Protein AF-A0A7S4JI60-F1 (afdb_monomer)

Solvent-accessible surface area (backbone atoms only — not comparable to full-atom values): 7994 Å² total; per-residue (Å²): 128,68,64,74,68,57,55,51,56,44,50,56,50,31,68,74,63,34,48,71,54,25,30,50,52,13,52,51,49,26,50,51,27,51,49,49,51,51,38,50,74,70,52,77,53,88,64,58,80,87,48,46,63,59,52,54,50,52,38,49,50,46,32,50,50,17,51,50,23,32,51,53,22,51,50,51,49,49,62,74,73,42,60,94,88,47,54,66,61,53,52,48,51,54,53,50,52,55,50,51,49,54,51,53,51,49,55,50,51,50,51,65,67,51,73,79,56,82,73,77,90,76,74,90,77,77,92,78,91,78,87,77,87,77,90,78,135

Sequence (137 aa):
FCSGLVSWAPCMAADKFGPRRSLAAGGITGAIALLGFWAVARQYIPVSRGLVVPVLSMLGVGSFMSSALVTGSVFKLIVASTGPGTKGSAVGAAKGYVGLGAGAYACLFEALRGGGVPPPSGGEGGGGSGSNGGDVS

Organism: NCBI:txid265563

Nearest PDB structures (foldseek):
  6ye4-assembly1_C  TM=4.032E-01  e=2.281E+00  Serratia marcescens
  8odt-assembly1_E  TM=5.857E-01  e=5.991E+00  Escherichia coli K-12
  5zfv-assembly1_E  TM=3.726E-01  e=3.207E+00  Escherichia coli K-12

pLDDT: mean 78.56, std 15.53, range [40.25, 93.31]

Radius of gyration: 22.45 Å; Cα contacts (8 Å, |Δi|>4): 67; chains: 1; bounding box: 69×51×46 Å

Foldseek 3Di:
DCLVVVLVVLLVVCVVVDLVVLLVVLVVQLVVLVVQVVCVVVCVDPDDPVCSVVSNVVSVSSNVSSVSSNVSSLLVVLVVVDDPPCSVVSVVVVVVVVVVVVVVVVVVVVCVVVVPDDPPPDDDDDDDPDDDDDDDD

Mean predicted aligned error: 11.67 Å

Structure (mmCIF, N/CA/C/O backbone):
data_AF-A0A7S4JI60-F1
#
_entry.id   AF-A0A7S4JI60-F1
#
loop_
_atom_site.group_PDB
_atom_site.id
_atom_site.type_symbol
_atom_site.label_atom_id
_atom_site.label_alt_id
_atom_site.label_comp_id
_atom_site.label_asym_id
_atom_site.label_entity_id
_atom_site.label_seq_id
_atom_site.pdbx_PDB_ins_code
_atom_site.Cartn_x
_atom_site.Cartn_y
_atom_site.Cartn_z
_atom_site.occupancy
_atom_site.B_iso_or_equiv
_atom_site.auth_seq_id
_atom_site.auth_comp_id
_atom_site.auth_asym_id
_atom_site.auth_atom_id
_atom_site.pdbx_PDB_model_num
ATOM 1 N N . PHE A 1 1 ? 2.577 -13.626 10.985 1.00 48.53 1 PHE A N 1
ATOM 2 C CA . PHE A 1 1 ? 3.480 -14.572 10.296 1.00 48.53 1 PHE A CA 1
ATOM 3 C C . PHE A 1 1 ? 2.923 -15.117 8.975 1.00 48.53 1 PHE A C 1
ATOM 5 O O . PHE A 1 1 ? 3.687 -15.192 8.027 1.00 48.53 1 PHE A O 1
ATOM 12 N N . CYS A 1 2 ? 1.618 -15.390 8.824 1.00 51.66 2 CYS A N 1
ATOM 13 C CA . CYS A 1 2 ? 1.055 -15.826 7.526 1.00 51.66 2 CYS A CA 1
ATOM 14 C C . CYS A 1 2 ? 0.932 -14.728 6.443 1.00 51.66 2 CYS A C 1
ATOM 16 O O . CYS A 1 2 ? 0.583 -15.024 5.304 1.00 51.66 2 CYS A O 1
ATOM 18 N N . SER A 1 3 ? 1.236 -13.463 6.752 1.00 54.88 3 SER A N 1
ATOM 19 C CA . SER A 1 3 ? 1.113 -12.341 5.806 1.00 54.88 3 SER A CA 1
ATOM 20 C C . SER A 1 3 ? 2.031 -12.459 4.582 1.00 54.88 3 SER A C 1
ATOM 22 O O . SER A 1 3 ? 1.696 -11.929 3.526 1.00 54.88 3 SER A O 1
ATOM 24 N N . GLY A 1 4 ? 3.150 -13.185 4.695 1.00 56.50 4 GLY A N 1
ATOM 25 C CA . GLY A 1 4 ? 4.065 -13.446 3.579 1.00 56.50 4 GLY A CA 1
ATOM 26 C C . GLY A 1 4 ? 3.531 -14.439 2.539 1.00 56.50 4 GLY A C 1
ATOM 27 O O . GLY A 1 4 ? 3.932 -14.365 1.387 1.00 56.50 4 GLY A O 1
ATOM 28 N N . LEU A 1 5 ? 2.602 -15.330 2.909 1.00 60.12 5 LEU A N 1
ATOM 29 C CA . LEU A 1 5 ? 1.947 -16.240 1.956 1.00 60.12 5 LEU A CA 1
ATOM 30 C C . LEU A 1 5 ? 0.784 -15.547 1.237 1.00 60.12 5 LEU A C 1
ATOM 32 O O . LEU A 1 5 ? 0.543 -15.775 0.054 1.00 60.12 5 LEU A O 1
ATOM 36 N N . VAL A 1 6 ? 0.092 -14.644 1.938 1.00 61.69 6 VAL A N 1
ATOM 37 C CA . VAL A 1 6 ? -1.040 -13.885 1.383 1.00 61.69 6 VAL A CA 1
ATOM 38 C C . VAL A 1 6 ? -0.576 -12.779 0.432 1.00 61.69 6 VAL A C 1
ATOM 40 O O . VAL A 1 6 ? -1.349 -12.358 -0.421 1.00 61.69 6 VAL A O 1
ATOM 43 N N . SER A 1 7 ? 0.680 -12.329 0.510 1.00 66.25 7 SER A N 1
ATOM 44 C CA . SER A 1 7 ? 1.216 -11.284 -0.375 1.00 66.25 7 SER A CA 1
ATOM 45 C C . SER A 1 7 ? 1.363 -11.723 -1.838 1.00 66.25 7 SER A C 1
ATOM 47 O O . SER A 1 7 ? 1.436 -10.868 -2.721 1.00 66.25 7 SER A O 1
ATOM 49 N N . TRP A 1 8 ? 1.336 -13.029 -2.132 1.00 71.50 8 TRP A N 1
ATOM 50 C CA . TRP A 1 8 ? 1.377 -13.518 -3.513 1.00 71.50 8 TRP A CA 1
ATOM 51 C C . TRP A 1 8 ? 0.060 -13.284 -4.265 1.00 71.50 8 TRP A C 1
ATOM 53 O O . TRP A 1 8 ? 0.078 -12.950 -5.449 1.00 71.50 8 TRP A O 1
ATOM 63 N N . ALA A 1 9 ? -1.081 -13.372 -3.575 1.00 76.44 9 ALA A N 1
ATOM 64 C CA . ALA A 1 9 ? -2.403 -13.153 -4.163 1.00 76.44 9 ALA A CA 1
ATOM 65 C C . ALA A 1 9 ? -2.573 -11.759 -4.813 1.00 76.44 9 ALA A C 1
ATOM 67 O O . ALA A 1 9 ? -2.997 -11.693 -5.970 1.00 76.44 9 ALA A O 1
ATOM 68 N N . PRO A 1 10 ? -2.210 -10.640 -4.153 1.00 70.56 10 PRO A N 1
ATOM 69 C CA . PRO A 1 10 ? -2.254 -9.333 -4.789 1.00 70.56 10 PRO A CA 1
ATOM 70 C C . PRO A 1 10 ? -1.279 -9.218 -5.968 1.00 70.56 10 PRO A C 1
ATOM 72 O O . PRO A 1 10 ? -1.637 -8.644 -6.995 1.00 70.56 10 PRO A O 1
ATOM 75 N N . CYS A 1 11 ? -0.090 -9.818 -5.884 1.00 70.38 11 CYS A N 1
ATOM 76 C CA . CYS A 1 11 ? 0.840 -9.850 -7.015 1.00 70.38 11 CYS A CA 1
ATOM 77 C C . CYS A 1 11 ? 0.237 -10.582 -8.227 1.00 70.38 11 CYS A C 1
ATOM 79 O O . CYS A 1 11 ? 0.255 -10.047 -9.330 1.00 70.38 11 CYS A O 1
ATOM 81 N N . MET A 1 12 ? -0.395 -11.743 -8.030 1.00 76.56 12 MET A N 1
ATOM 82 C CA . MET A 1 12 ? -1.094 -12.449 -9.113 1.00 76.56 12 MET A CA 1
ATOM 83 C C . MET A 1 12 ? -2.262 -11.643 -9.698 1.00 76.56 12 MET A C 1
ATOM 85 O O . MET A 1 12 ? -2.513 -11.697 -10.903 1.00 76.56 12 MET A O 1
ATOM 89 N N . ALA A 1 13 ? -2.985 -10.889 -8.866 1.00 74.25 13 ALA A N 1
ATOM 90 C CA . ALA A 1 13 ? -4.046 -10.008 -9.342 1.00 74.25 13 ALA A CA 1
ATOM 91 C C . ALA A 1 13 ? -3.480 -8.875 -10.217 1.00 74.25 13 ALA A C 1
ATOM 93 O O . ALA A 1 13 ? -4.010 -8.604 -11.297 1.00 74.25 13 ALA A O 1
ATOM 94 N N . ALA A 1 14 ? -2.370 -8.254 -9.807 1.00 75.62 14 ALA A N 1
ATOM 95 C CA . ALA A 1 14 ? -1.713 -7.206 -10.587 1.00 75.62 14 ALA A CA 1
ATOM 96 C C . ALA A 1 14 ? -1.246 -7.702 -11.967 1.00 75.62 14 ALA A C 1
ATOM 98 O O . ALA A 1 14 ? -1.323 -6.968 -12.955 1.00 75.62 14 ALA A O 1
ATOM 99 N N . ASP A 1 15 ? -0.841 -8.968 -12.051 1.00 78.62 15 ASP A N 1
ATOM 100 C CA . ASP A 1 15 ? -0.394 -9.603 -13.289 1.00 78.62 15 ASP A CA 1
ATOM 101 C C . ASP A 1 15 ? -1.518 -9.761 -14.315 1.00 78.62 15 ASP A C 1
ATOM 103 O O . ASP A 1 15 ? -1.280 -9.571 -15.507 1.00 78.62 15 ASP A O 1
ATOM 107 N N . LYS A 1 16 ? -2.749 -10.037 -13.868 1.00 84.62 16 LYS A N 1
ATOM 108 C CA . LYS A 1 16 ? -3.910 -10.188 -14.760 1.00 84.62 16 LYS A CA 1
ATOM 109 C C . LYS A 1 16 ? -4.531 -8.862 -15.192 1.00 84.62 16 LYS A C 1
ATOM 111 O O . LYS A 1 16 ? -4.951 -8.733 -16.337 1.00 84.62 16 LYS A O 1
ATOM 116 N N . PHE A 1 17 ? -4.628 -7.882 -14.292 1.00 84.06 17 PHE A N 1
ATOM 117 C CA . PHE A 1 17 ? -5.341 -6.624 -14.571 1.00 84.06 17 PHE A CA 1
ATOM 118 C C . PHE A 1 17 ? -4.460 -5.532 -15.186 1.00 84.06 17 PHE A C 1
ATOM 120 O O . PHE A 1 17 ? -4.974 -4.518 -15.667 1.00 84.06 17 PHE A O 1
ATOM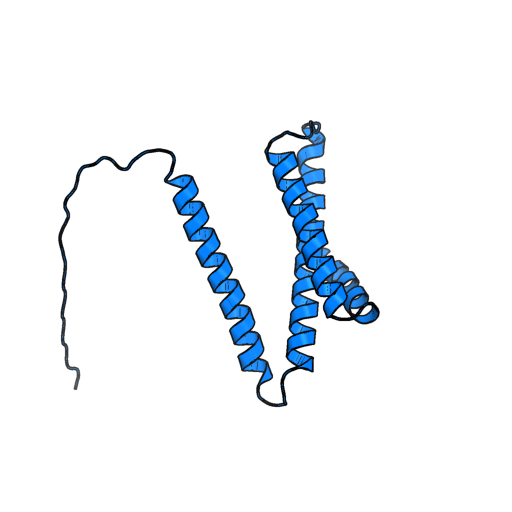 127 N N . GLY A 1 18 ? -3.147 -5.753 -15.202 1.00 85.38 18 GLY A N 1
ATOM 128 C CA . GLY A 1 18 ? -2.164 -4.819 -15.719 1.00 85.38 18 GLY A CA 1
ATOM 129 C C . GLY A 1 18 ? -1.777 -3.740 -14.697 1.00 85.38 18 GLY A C 1
ATOM 130 O O . GLY A 1 18 ? -2.586 -3.337 -13.855 1.00 85.38 18 GLY A O 1
ATOM 131 N N . PRO A 1 19 ? -0.547 -3.204 -14.804 1.00 85.44 19 PRO A N 1
ATOM 132 C CA . PRO A 1 19 ? 0.080 -2.401 -13.753 1.00 85.44 19 PRO A CA 1
ATOM 133 C C . PRO A 1 19 ? -0.636 -1.078 -13.451 1.00 85.44 19 PRO A C 1
ATOM 135 O O . PRO A 1 19 ? -0.595 -0.595 -12.324 1.00 85.44 19 PRO A O 1
ATOM 138 N N . ARG A 1 20 ? -1.313 -0.470 -14.436 1.00 86.69 20 ARG A N 1
ATOM 139 C CA . ARG A 1 20 ? -2.038 0.799 -14.235 1.00 86.69 20 ARG A CA 1
ATOM 140 C C . ARG A 1 20 ? -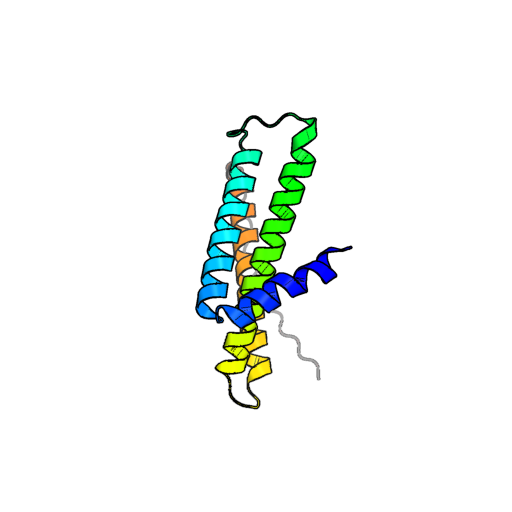3.323 0.611 -13.426 1.00 86.69 20 ARG A C 1
ATOM 142 O O . ARG A 1 20 ? -3.617 1.413 -12.545 1.00 86.69 20 ARG A O 1
ATOM 149 N N . ARG A 1 21 ? -4.085 -0.450 -13.717 1.00 88.19 21 ARG A N 1
ATOM 150 C CA . ARG A 1 21 ? -5.347 -0.740 -13.020 1.00 88.19 21 ARG A CA 1
ATOM 151 C C . ARG A 1 21 ? -5.086 -1.242 -11.607 1.00 88.19 21 ARG A C 1
ATOM 153 O O . ARG A 1 21 ? -5.788 -0.831 -10.692 1.00 88.19 21 ARG A O 1
ATOM 160 N N . SER A 1 22 ? -4.057 -2.067 -11.418 1.00 88.19 22 SER A N 1
ATOM 161 C CA . SER A 1 22 ? -3.657 -2.542 -10.092 1.00 88.19 22 SER A CA 1
ATOM 162 C C . SER A 1 22 ? -3.137 -1.418 -9.198 1.00 88.19 22 SER A C 1
ATOM 164 O O . SER A 1 22 ? -3.445 -1.411 -8.009 1.00 88.19 22 SER A O 1
ATOM 166 N N . LEU A 1 23 ? -2.428 -0.432 -9.762 1.00 88.75 23 LEU A N 1
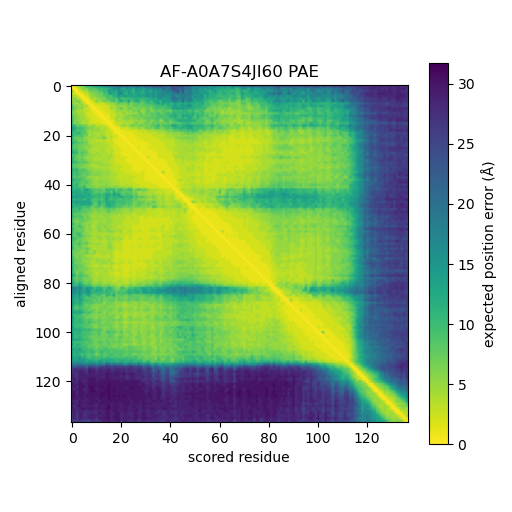ATOM 167 C CA . LEU A 1 23 ? -2.006 0.765 -9.033 1.00 88.75 23 LEU A CA 1
ATOM 168 C C . LEU A 1 23 ? -3.213 1.565 -8.520 1.00 88.75 23 LEU A C 1
ATOM 170 O O . LEU A 1 23 ? -3.277 1.882 -7.335 1.00 88.75 23 LEU A O 1
ATOM 174 N N . ALA A 1 24 ? -4.184 1.849 -9.396 1.00 91.31 24 ALA A N 1
ATOM 175 C CA . ALA A 1 24 ? -5.393 2.585 -9.028 1.00 91.31 24 ALA A CA 1
ATOM 176 C C . ALA A 1 24 ? -6.249 1.811 -8.013 1.00 91.31 24 ALA A C 1
ATOM 178 O O . ALA A 1 24 ? -6.656 2.369 -6.999 1.00 91.31 24 ALA A O 1
ATOM 179 N N . ALA A 1 25 ? -6.472 0.514 -8.245 1.00 89.06 25 ALA A N 1
ATOM 180 C CA . ALA A 1 25 ? -7.237 -0.339 -7.340 1.00 89.06 25 ALA A CA 1
ATOM 181 C C . ALA A 1 25 ? -6.569 -0.465 -5.963 1.00 89.06 25 ALA A C 1
ATOM 183 O O . ALA A 1 25 ? -7.256 -0.370 -4.947 1.00 89.06 25 ALA A O 1
ATOM 184 N N . GLY A 1 26 ? -5.240 -0.621 -5.923 1.00 89.38 26 GLY A N 1
ATOM 185 C CA . GLY A 1 26 ? -4.463 -0.603 -4.687 1.00 89.38 26 GLY A CA 1
ATOM 186 C C . GLY A 1 26 ? -4.657 0.718 -3.949 1.00 89.38 26 GLY A C 1
ATOM 187 O O . GLY A 1 26 ? -5.143 0.717 -2.827 1.00 89.38 26 GLY A O 1
ATOM 188 N N . GLY A 1 27 ? -4.408 1.849 -4.615 1.00 90.38 27 GLY A N 1
ATOM 189 C CA . GLY A 1 27 ? -4.575 3.180 -4.025 1.00 90.38 27 GLY A CA 1
ATOM 190 C C . GLY A 1 27 ? -5.980 3.438 -3.465 1.00 90.38 27 GLY A C 1
ATOM 191 O O . GLY A 1 27 ? -6.109 3.883 -2.327 1.00 90.38 27 GLY A O 1
ATOM 192 N N . ILE A 1 28 ? -7.032 3.102 -4.221 1.00 93.31 28 ILE A N 1
ATOM 193 C CA . ILE A 1 28 ? -8.430 3.255 -3.783 1.00 93.31 28 ILE A CA 1
ATOM 194 C C . ILE A 1 28 ? -8.720 2.361 -2.575 1.00 93.31 28 ILE A C 1
ATOM 196 O O . ILE A 1 28 ? -9.282 2.822 -1.585 1.00 93.31 28 ILE A O 1
ATOM 200 N N . THR A 1 29 ? -8.306 1.09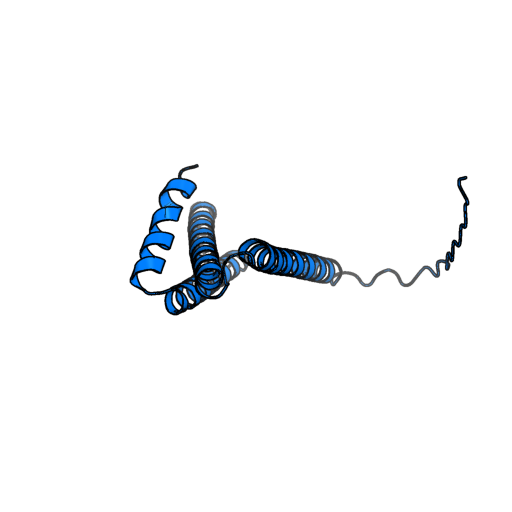4 -2.624 1.00 91.44 29 THR A N 1
ATOM 201 C CA . THR A 1 29 ? -8.535 0.145 -1.524 1.00 91.44 29 THR A CA 1
ATOM 202 C C . THR A 1 29 ? -7.809 0.587 -0.253 1.00 91.44 29 THR A C 1
ATOM 204 O O . THR A 1 29 ? -8.387 0.544 0.832 1.00 91.44 29 THR A O 1
ATOM 207 N N . GLY A 1 30 ? -6.572 1.073 -0.373 1.00 91.00 30 GLY A N 1
ATOM 208 C CA . GLY A 1 30 ? -5.814 1.639 0.741 1.00 91.00 30 GLY A CA 1
ATOM 209 C C . GLY A 1 30 ? -6.459 2.891 1.323 1.00 91.00 30 GLY A C 1
ATOM 210 O O . GLY A 1 30 ? -6.560 3.011 2.542 1.00 91.00 30 GLY A O 1
ATOM 211 N N . ALA A 1 31 ? -6.954 3.793 0.472 1.00 92.06 31 ALA A N 1
ATOM 212 C CA . ALA A 1 31 ? -7.670 4.986 0.913 1.00 92.06 31 ALA A CA 1
ATOM 213 C C . ALA A 1 31 ? -8.945 4.624 1.689 1.00 92.06 31 ALA A C 1
ATOM 215 O O . ALA A 1 31 ? -9.180 5.172 2.763 1.00 92.06 31 ALA A O 1
ATOM 216 N N . ILE A 1 32 ? -9.724 3.652 1.201 1.00 93.12 32 ILE A N 1
ATOM 217 C CA . ILE A 1 32 ? -10.922 3.152 1.891 1.00 93.12 32 ILE A CA 1
ATOM 218 C C . ILE A 1 32 ? -10.550 2.521 3.239 1.00 93.12 32 ILE A C 1
ATOM 220 O O . ILE A 1 32 ? -11.204 2.799 4.242 1.00 93.12 32 ILE A O 1
ATOM 224 N N . ALA A 1 33 ? -9.488 1.711 3.293 1.00 91.50 33 ALA A N 1
ATOM 225 C CA . ALA A 1 33 ? -9.044 1.070 4.529 1.00 91.50 33 ALA A CA 1
ATOM 226 C C . ALA A 1 33 ? -8.571 2.089 5.582 1.00 91.50 33 ALA A C 1
ATOM 228 O O . ALA A 1 33 ? -8.942 1.977 6.751 1.00 91.50 33 ALA A O 1
ATOM 229 N N . LEU A 1 34 ? -7.816 3.115 5.173 1.00 88.69 34 LEU A N 1
ATOM 230 C CA . LEU A 1 34 ? -7.388 4.209 6.052 1.00 88.69 34 LEU A CA 1
ATOM 231 C C . LEU A 1 34 ? -8.565 5.072 6.514 1.00 88.69 34 LEU A C 1
ATOM 233 O O . LEU A 1 34 ? -8.632 5.437 7.686 1.00 88.69 34 LEU A O 1
ATOM 237 N N . LEU A 1 35 ? -9.513 5.369 5.624 1.00 91.62 35 LEU A N 1
ATOM 238 C CA . LEU A 1 35 ? -10.719 6.121 5.967 1.00 91.62 35 LEU A CA 1
ATOM 239 C C . LEU A 1 35 ? -11.591 5.334 6.954 1.00 91.62 35 LEU A C 1
ATOM 241 O O . LEU A 1 35 ? -12.092 5.904 7.920 1.00 91.62 35 LEU A O 1
ATOM 245 N N . GLY A 1 36 ? -11.688 4.014 6.779 1.00 89.75 36 GLY A N 1
ATOM 246 C CA . GLY A 1 36 ? -12.308 3.109 7.745 1.00 89.75 36 GLY A CA 1
ATOM 247 C C . GLY A 1 36 ? -11.590 3.112 9.096 1.00 89.75 36 GLY A C 1
ATOM 248 O O . GLY A 1 36 ? -12.238 3.222 10.135 1.00 89.75 36 GLY A O 1
ATOM 249 N N . PHE A 1 37 ? -10.254 3.071 9.097 1.00 88.88 37 PHE A N 1
ATOM 250 C CA . PHE A 1 37 ? -9.455 3.157 10.322 1.00 88.88 37 PHE A CA 1
ATOM 251 C C . PHE A 1 37 ? -9.714 4.473 11.066 1.00 88.88 37 PHE A C 1
ATOM 253 O O . PHE A 1 37 ? -9.944 4.474 12.274 1.00 88.88 37 PHE A O 1
ATOM 260 N N . TRP A 1 38 ? -9.747 5.589 10.337 1.00 89.31 38 TRP A N 1
ATOM 261 C CA . TRP A 1 38 ? -10.062 6.907 10.882 1.00 89.31 38 TRP A CA 1
ATOM 262 C C . TRP A 1 38 ? -11.491 6.987 11.437 1.00 89.31 38 TRP A C 1
ATOM 264 O O . TRP A 1 38 ? -11.691 7.492 12.543 1.00 89.31 38 TRP A O 1
ATOM 274 N N . ALA A 1 39 ? -12.477 6.437 10.722 1.00 91.06 39 ALA A N 1
ATOM 275 C CA . ALA A 1 39 ? -13.875 6.421 11.150 1.00 91.06 39 ALA A CA 1
ATOM 276 C C . ALA A 1 39 ? -14.083 5.611 12.442 1.00 91.06 39 ALA A C 1
ATOM 278 O O . ALA A 1 39 ? -14.808 6.051 13.338 1.00 91.06 39 ALA A O 1
ATOM 279 N N . VAL A 1 40 ? -13.409 4.461 12.567 1.00 89.38 40 VAL A N 1
ATOM 280 C CA . VAL A 1 40 ? -13.417 3.639 13.790 1.00 89.38 40 VAL A CA 1
ATOM 281 C C . VAL A 1 40 ? -12.701 4.364 14.932 1.00 89.38 40 VAL A C 1
ATOM 283 O O . VAL A 1 40 ? -13.224 4.415 16.043 1.00 89.38 40 VAL A O 1
ATOM 286 N N . ALA A 1 41 ? -11.546 4.984 14.667 1.00 86.00 41 ALA A N 1
ATOM 287 C CA . ALA A 1 41 ? -10.787 5.725 15.675 1.00 86.00 41 ALA A CA 1
ATOM 288 C C . ALA A 1 41 ? -11.562 6.932 16.239 1.00 86.00 41 ALA A C 1
ATOM 290 O O . ALA A 1 41 ? -11.470 7.222 17.429 1.00 86.00 41 ALA A O 1
ATOM 291 N N . ARG A 1 42 ? -12.357 7.615 15.405 1.00 86.69 42 ARG A N 1
ATOM 292 C CA . ARG A 1 42 ? -13.229 8.734 15.805 1.00 86.69 42 ARG A CA 1
ATOM 293 C C . ARG A 1 42 ? -14.564 8.305 16.424 1.00 86.69 42 ARG A C 1
ATOM 295 O O . ARG A 1 42 ? -15.348 9.175 16.781 1.00 86.69 42 ARG A O 1
ATOM 302 N N . GLN A 1 43 ? -14.817 7.001 16.563 1.00 86.12 43 GLN A N 1
ATOM 303 C CA . GLN A 1 43 ? -16.076 6.440 17.069 1.00 86.12 43 GLN A CA 1
ATOM 304 C C . GLN A 1 43 ? -17.326 6.860 16.271 1.00 86.12 43 GLN A C 1
ATOM 306 O O . GLN A 1 43 ? -18.435 6.803 16.795 1.00 86.12 43 GLN A O 1
ATOM 311 N N . TYR A 1 44 ? -17.185 7.223 14.988 1.00 89.06 44 TYR A N 1
ATOM 312 C CA . TYR A 1 44 ? -18.349 7.472 14.123 1.00 89.06 44 TYR A CA 1
ATOM 313 C C . TYR A 1 44 ? -19.183 6.204 13.909 1.00 89.06 44 TYR A C 1
ATOM 315 O O . TYR A 1 44 ? -20.390 6.278 13.698 1.00 89.06 44 TYR A O 1
ATOM 323 N N . ILE A 1 45 ? -18.533 5.039 13.976 1.00 84.56 45 ILE A N 1
ATOM 324 C CA . ILE A 1 45 ? -19.173 3.728 13.922 1.00 84.56 45 ILE A CA 1
ATOM 325 C C . ILE A 1 45 ? -19.086 3.123 15.330 1.00 84.56 45 ILE A C 1
ATOM 327 O O . ILE A 1 45 ? -17.978 2.801 15.773 1.00 84.56 45 ILE A O 1
ATOM 331 N N . PRO A 1 46 ? -20.208 2.968 16.056 1.00 85.25 46 PRO A N 1
ATOM 332 C CA . PRO A 1 46 ? -20.201 2.373 17.386 1.00 85.25 46 PRO A CA 1
ATOM 333 C C . PRO A 1 46 ? -19.932 0.868 17.276 1.00 85.25 46 PRO A C 1
ATOM 335 O O . PRO A 1 46 ? -20.822 0.067 17.000 1.00 85.25 46 PRO A O 1
ATOM 338 N N . VAL A 1 47 ? -18.675 0.477 17.478 1.00 86.69 47 VAL A N 1
ATOM 339 C CA . VAL A 1 47 ? -18.247 -0.927 17.515 1.00 86.69 47 VAL A CA 1
ATOM 340 C C . VAL A 1 47 ? -18.182 -1.386 18.971 1.00 86.69 47 VAL A C 1
ATOM 342 O O . VAL A 1 47 ? -17.629 -0.695 19.827 1.00 86.69 47 VAL A O 1
ATOM 345 N N . SER A 1 48 ? -18.729 -2.568 19.266 1.00 91.88 48 SER A N 1
ATOM 346 C CA . SER A 1 48 ? -18.611 -3.182 20.596 1.00 91.88 48 SER A CA 1
ATOM 347 C C . SER A 1 48 ? -17.139 -3.316 20.998 1.00 91.88 48 SER A C 1
ATOM 349 O O . SER A 1 48 ? -16.314 -3.721 20.180 1.00 91.88 48 SER A O 1
ATOM 351 N N . ARG A 1 49 ? -16.798 -3.022 22.263 1.00 87.06 49 ARG A N 1
ATOM 352 C CA . ARG A 1 49 ? -15.406 -3.019 22.762 1.00 87.06 49 ARG A CA 1
ATOM 353 C C . ARG A 1 49 ? -14.650 -4.318 22.454 1.00 87.06 49 ARG A C 1
ATOM 355 O O . ARG A 1 49 ? -13.463 -4.265 22.157 1.00 87.06 49 ARG A O 1
ATOM 362 N N . GLY A 1 50 ? -15.340 -5.462 22.460 1.00 90.81 50 GLY A N 1
ATOM 363 C CA . GLY A 1 50 ? -14.745 -6.762 22.123 1.00 90.81 50 GLY A CA 1
ATOM 364 C C . GLY A 1 50 ? -14.400 -6.941 20.637 1.00 90.81 50 GLY A C 1
ATOM 365 O O . GLY A 1 50 ? -13.543 -7.751 20.301 1.00 90.81 50 GLY A O 1
ATOM 366 N N . LEU A 1 51 ? -15.025 -6.169 19.745 1.00 89.62 51 LEU A N 1
ATOM 367 C CA . LEU A 1 51 ? -14.837 -6.249 18.293 1.00 89.62 51 LEU A CA 1
ATOM 368 C C . LEU A 1 51 ? -13.885 -5.181 17.734 1.00 89.62 51 LEU A C 1
ATOM 370 O O . LEU A 1 51 ? -13.512 -5.247 16.566 1.00 89.62 51 LEU A O 1
ATOM 374 N N . VAL A 1 52 ? -13.436 -4.228 18.552 1.00 89.00 52 VAL A N 1
ATOM 375 C CA . VAL A 1 52 ? -12.528 -3.159 18.104 1.00 89.00 52 VAL A CA 1
ATOM 376 C C . VAL A 1 52 ? -11.201 -3.732 17.597 1.00 89.00 52 VAL A C 1
ATOM 378 O O . VAL A 1 52 ? -10.758 -3.403 16.498 1.00 89.00 52 VAL A O 1
ATOM 381 N N . VAL A 1 53 ? -10.589 -4.638 18.364 1.00 90.31 53 VAL A N 1
ATOM 382 C CA . VAL A 1 53 ? -9.308 -5.272 18.012 1.00 90.31 53 VAL A CA 1
ATOM 383 C C . VAL A 1 53 ? -9.382 -6.066 16.698 1.00 90.31 53 VAL A C 1
ATOM 385 O O . VAL A 1 53 ? -8.534 -5.828 15.830 1.00 90.31 53 VAL A O 1
ATOM 388 N N . PR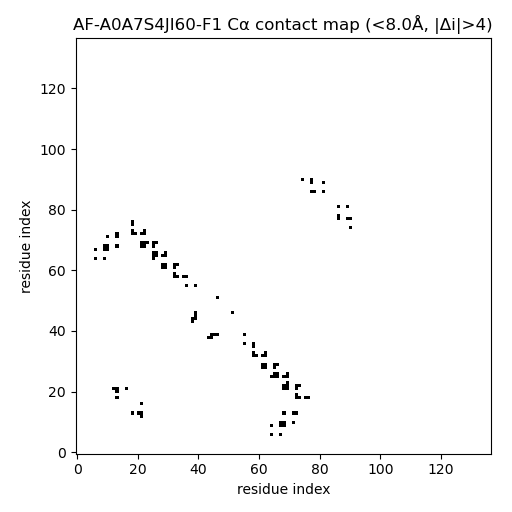O A 1 54 ? -10.358 -6.974 16.479 1.00 91.62 54 PRO A N 1
ATOM 389 C CA . PRO A 1 54 ? -10.437 -7.705 15.217 1.00 91.62 54 PRO A CA 1
ATOM 390 C C . PRO A 1 54 ? -10.749 -6.798 14.020 1.00 91.62 54 PRO A C 1
ATOM 392 O O . PRO A 1 54 ? -10.157 -6.993 12.961 1.00 91.62 54 PRO A O 1
ATOM 395 N N . VAL A 1 55 ? -11.597 -5.772 14.172 1.00 89.25 55 VAL A N 1
ATOM 396 C CA . VAL A 1 55 ? -11.899 -4.824 13.083 1.00 89.25 55 VAL A CA 1
ATOM 397 C C . VAL A 1 55 ? -10.656 -4.026 12.681 1.00 89.25 55 VAL A C 1
ATOM 399 O O . VAL A 1 55 ? -10.326 -3.962 11.496 1.00 89.25 55 VAL A O 1
ATOM 402 N N . LEU A 1 56 ? -9.917 -3.478 13.651 1.00 87.94 56 LEU A N 1
ATOM 403 C CA . LEU A 1 56 ? -8.660 -2.769 13.387 1.00 87.94 56 LEU A CA 1
ATOM 404 C C . LEU A 1 56 ? -7.611 -3.692 12.752 1.00 87.94 56 LEU A C 1
ATOM 406 O O . LEU A 1 56 ? -6.889 -3.275 11.849 1.00 87.94 56 LEU A O 1
ATOM 410 N N . SER A 1 57 ? -7.559 -4.957 13.177 1.00 91.00 57 SER A N 1
ATOM 411 C CA . SER A 1 57 ? -6.644 -5.953 12.610 1.00 91.00 57 SER A CA 1
ATOM 412 C C . SER A 1 57 ? -6.977 -6.266 11.149 1.00 91.00 57 SER A C 1
ATOM 414 O O . SER A 1 57 ? -6.080 -6.284 10.308 1.00 91.00 57 SER A O 1
ATOM 416 N N . MET A 1 58 ? -8.261 -6.443 10.817 1.00 88.62 58 MET A N 1
ATOM 417 C CA . MET A 1 58 ? -8.716 -6.666 9.438 1.00 88.62 58 MET A CA 1
ATOM 418 C C . MET A 1 58 ? -8.430 -5.459 8.536 1.00 88.62 58 MET A C 1
ATOM 420 O O . MET A 1 58 ? -7.913 -5.624 7.431 1.00 88.62 58 MET A O 1
ATOM 424 N N . LEU A 1 59 ? -8.691 -4.239 9.018 1.00 88.94 59 LEU A N 1
ATOM 425 C CA . LEU A 1 59 ? -8.351 -3.002 8.302 1.00 88.94 59 LEU A CA 1
ATOM 426 C C . LEU A 1 59 ? -6.836 -2.848 8.101 1.00 88.94 59 LEU A C 1
ATOM 428 O O . LEU A 1 59 ? -6.392 -2.394 7.042 1.00 88.94 59 LEU A O 1
ATOM 432 N N . GLY A 1 60 ? -6.038 -3.269 9.086 1.00 88.06 60 GLY A N 1
ATOM 433 C CA . GLY A 1 60 ? -4.580 -3.311 8.996 1.00 88.06 60 GLY A CA 1
ATOM 434 C C . GLY A 1 60 ? -4.090 -4.278 7.917 1.00 88.06 60 GLY A C 1
ATOM 435 O O . GLY A 1 60 ? -3.249 -3.912 7.096 1.00 88.06 60 GLY A O 1
ATOM 436 N N . VAL A 1 61 ? -4.658 -5.486 7.852 1.00 88.38 61 VAL A N 1
ATOM 437 C CA . VAL A 1 61 ? -4.351 -6.460 6.791 1.00 88.38 61 VAL A C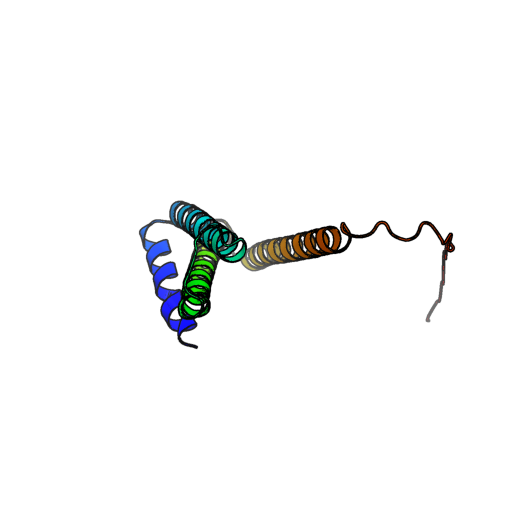A 1
ATOM 438 C C . VAL A 1 61 ? -4.755 -5.920 5.416 1.00 88.38 61 VAL A C 1
ATOM 440 O O . VAL A 1 61 ? -3.970 -6.019 4.474 1.00 88.38 61 VAL A O 1
ATOM 443 N N . GLY A 1 62 ? -5.926 -5.286 5.299 1.00 86.94 62 GLY A N 1
ATOM 444 C CA . GLY A 1 62 ? -6.377 -4.654 4.055 1.00 86.94 62 GLY A CA 1
ATOM 445 C C . GLY A 1 62 ? -5.434 -3.544 3.580 1.00 86.94 62 GLY A C 1
ATOM 446 O O . GLY A 1 62 ? -5.022 -3.525 2.419 1.00 86.94 62 GLY A O 1
ATOM 447 N N . SER A 1 63 ? -5.009 -2.674 4.499 1.00 88.44 63 SER A N 1
ATOM 448 C CA . SER A 1 63 ? -4.010 -1.633 4.227 1.00 88.44 63 SER A CA 1
ATOM 449 C C . SER A 1 63 ? -2.674 -2.228 3.773 1.00 88.44 63 SER A C 1
ATOM 451 O O . SER A 1 63 ? -2.078 -1.756 2.806 1.00 88.44 63 SER A O 1
ATOM 453 N N . PHE A 1 64 ? -2.221 -3.306 4.418 1.00 87.44 64 PHE A N 1
ATOM 454 C CA . PHE A 1 64 ? -0.996 -4.004 4.032 1.00 87.44 64 PHE A CA 1
ATOM 455 C C . PHE A 1 64 ? -1.091 -4.604 2.621 1.00 87.44 64 PHE A C 1
ATOM 457 O O . PHE A 1 64 ? -0.178 -4.425 1.813 1.00 87.44 64 PHE A O 1
ATOM 464 N N . MET A 1 65 ? -2.206 -5.264 2.289 1.00 85.56 65 MET A N 1
ATOM 465 C CA . MET A 1 65 ? -2.436 -5.825 0.952 1.00 85.56 65 MET A CA 1
ATOM 466 C C . MET A 1 65 ? -2.481 -4.743 -0.132 1.00 85.56 65 MET A C 1
ATOM 468 O O . MET A 1 65 ? -1.897 -4.919 -1.201 1.00 85.56 65 MET A O 1
ATOM 472 N N . SER A 1 66 ? -3.122 -3.608 0.151 1.00 88.69 66 SER A N 1
ATOM 473 C CA . SER A 1 66 ? -3.126 -2.437 -0.729 1.00 88.69 66 SER A CA 1
ATOM 474 C C . SER A 1 66 ? -1.705 -1.928 -1.009 1.00 88.69 66 SER A C 1
ATOM 476 O O . SER A 1 66 ? -1.316 -1.750 -2.164 1.00 88.69 66 SER A O 1
ATOM 478 N N . SER A 1 67 ? -0.893 -1.747 0.034 1.00 87.75 67 SER A N 1
ATOM 479 C CA . SER A 1 67 ? 0.495 -1.293 -0.111 1.00 87.75 67 SER A CA 1
ATOM 480 C C . SER A 1 67 ? 1.351 -2.283 -0.903 1.00 87.75 67 SER A C 1
ATOM 482 O O . SER A 1 67 ? 2.178 -1.869 -1.718 1.00 87.75 67 SER A O 1
ATOM 484 N N . ALA A 1 68 ? 1.122 -3.588 -0.728 1.00 86.94 68 ALA A N 1
ATOM 485 C CA . ALA A 1 68 ? 1.777 -4.625 -1.521 1.00 86.94 68 ALA A CA 1
ATOM 486 C C . ALA A 1 68 ? 1.394 -4.540 -3.012 1.00 86.94 68 ALA A C 1
ATOM 488 O O . ALA A 1 68 ? 2.280 -4.596 -3.866 1.00 86.94 68 ALA A O 1
ATOM 489 N N . LEU A 1 69 ? 0.109 -4.323 -3.335 1.00 86.44 69 LEU A N 1
ATOM 490 C CA . LEU A 1 69 ? -0.367 -4.119 -4.713 1.00 86.44 69 LEU A CA 1
ATOM 491 C C . LEU A 1 69 ? 0.296 -2.919 -5.384 1.00 86.44 69 LEU A C 1
ATOM 493 O O . LEU A 1 69 ? 0.797 -3.029 -6.505 1.00 86.44 69 LEU A O 1
ATOM 497 N N . VAL A 1 70 ? 0.303 -1.773 -4.701 1.00 89.25 70 VAL A N 1
ATOM 498 C CA . VAL A 1 70 ? 0.898 -0.534 -5.216 1.00 89.25 70 VAL A CA 1
ATOM 499 C C . VAL A 1 70 ? 2.394 -0.735 -5.446 1.00 89.25 70 VAL A C 1
ATOM 501 O O . VAL A 1 70 ? 2.884 -0.463 -6.540 1.00 89.25 70 VAL A O 1
ATOM 504 N N . THR A 1 71 ? 3.105 -1.300 -4.466 1.00 88.44 71 THR A N 1
ATOM 505 C CA . THR A 1 71 ? 4.553 -1.542 -4.555 1.00 88.44 71 THR A CA 1
ATOM 506 C C . THR A 1 71 ? 4.901 -2.489 -5.703 1.00 88.44 71 THR A C 1
ATOM 508 O O . THR A 1 71 ? 5.773 -2.176 -6.514 1.00 88.44 71 THR A O 1
ATOM 511 N N . GLY A 1 72 ? 4.190 -3.615 -5.829 1.00 85.69 72 GLY A N 1
ATOM 512 C CA . GLY A 1 72 ? 4.394 -4.562 -6.928 1.00 85.69 72 GLY A CA 1
ATOM 513 C C . GLY A 1 72 ? 4.128 -3.934 -8.300 1.00 85.69 72 GLY A C 1
ATOM 514 O O . GLY A 1 72 ? 4.896 -4.140 -9.241 1.00 85.69 72 GLY A O 1
ATOM 515 N N . SER A 1 73 ? 3.091 -3.097 -8.400 1.00 88.50 73 SER A N 1
ATOM 516 C CA . SER A 1 73 ? 2.733 -2.385 -9.635 1.00 88.50 73 SER A CA 1
ATOM 517 C C . SER A 1 73 ? 3.787 -1.350 -10.036 1.00 88.50 73 SER A C 1
ATOM 519 O O . SER A 1 73 ? 4.175 -1.289 -11.203 1.00 88.50 73 SER A O 1
ATOM 521 N N . VAL A 1 74 ? 4.293 -0.572 -9.074 1.00 87.25 74 VAL A N 1
ATOM 522 C CA . VAL A 1 74 ? 5.377 0.399 -9.290 1.00 87.25 74 VAL A CA 1
ATOM 523 C C . VAL A 1 74 ? 6.655 -0.313 -9.720 1.00 87.25 74 VAL A C 1
ATOM 525 O O . VAL A 1 74 ? 7.287 0.105 -10.687 1.00 87.25 74 VAL A O 1
ATOM 528 N N . PHE A 1 75 ? 7.011 -1.423 -9.070 1.00 86.62 75 PHE A N 1
ATOM 529 C CA . PHE A 1 75 ? 8.196 -2.189 -9.446 1.00 86.62 75 PHE A CA 1
ATOM 530 C C . PHE A 1 75 ? 8.081 -2.739 -10.873 1.00 86.62 75 PHE A C 1
ATOM 532 O O . PHE A 1 75 ? 9.014 -2.602 -11.663 1.00 86.62 75 PHE A O 1
ATOM 539 N N . LYS A 1 76 ? 6.913 -3.278 -11.249 1.00 86.38 76 LYS A N 1
ATOM 540 C CA . LYS A 1 76 ? 6.648 -3.698 -12.632 1.00 86.38 76 LYS A CA 1
ATOM 541 C C . LYS A 1 76 ? 6.757 -2.552 -13.630 1.00 86.38 76 LYS A C 1
ATOM 543 O O . LYS A 1 76 ? 7.350 -2.743 -14.688 1.00 86.38 76 LYS A O 1
ATOM 548 N N . LEU A 1 77 ? 6.228 -1.372 -13.306 1.00 87.75 77 LEU A N 1
ATOM 549 C CA . LEU A 1 77 ? 6.357 -0.190 -14.162 1.00 87.75 77 LEU A CA 1
ATOM 550 C C . LEU A 1 77 ? 7.813 0.228 -14.334 1.00 87.75 77 LEU A C 1
ATOM 552 O O . LEU A 1 77 ? 8.227 0.488 -15.460 1.00 87.75 77 LEU A O 1
ATOM 556 N N . ILE A 1 78 ? 8.595 0.248 -13.253 1.00 87.50 78 ILE A N 1
ATOM 557 C CA . ILE A 1 78 ? 10.023 0.565 -13.310 1.00 87.50 78 ILE A CA 1
ATOM 558 C C . ILE A 1 78 ? 10.729 -0.428 -14.228 1.00 87.50 78 ILE A C 1
ATOM 560 O O . ILE A 1 78 ? 11.392 -0.010 -15.172 1.00 87.50 78 ILE A O 1
ATOM 564 N N . VAL A 1 79 ? 10.543 -1.732 -14.009 1.00 86.06 79 VAL A N 1
ATOM 565 C CA . VAL A 1 79 ? 11.202 -2.780 -14.803 1.00 86.06 79 VAL A CA 1
ATOM 566 C C . VAL A 1 79 ? 10.801 -2.726 -16.279 1.00 86.06 79 VAL A C 1
ATOM 568 O O . VAL A 1 79 ? 11.653 -2.962 -17.130 1.00 86.06 79 VAL A O 1
ATOM 571 N N . ALA A 1 80 ? 9.543 -2.403 -16.585 1.00 87.31 80 ALA A N 1
ATOM 572 C CA . ALA A 1 80 ? 9.058 -2.279 -17.958 1.00 87.31 80 ALA A CA 1
ATOM 573 C C . ALA A 1 80 ? 9.510 -0.981 -18.651 1.00 87.31 80 ALA A C 1
ATOM 575 O O . ALA A 1 80 ? 9.637 -0.962 -19.871 1.00 87.31 80 ALA A O 1
ATOM 576 N N . SER A 1 81 ? 9.737 0.098 -17.894 1.00 86.31 81 SER A N 1
ATOM 577 C CA . SER A 1 81 ? 10.049 1.426 -18.449 1.00 86.31 81 SER A CA 1
ATOM 578 C C . SER A 1 81 ? 11.545 1.740 -18.484 1.00 86.31 81 SER A C 1
ATOM 580 O O . SER A 1 81 ? 11.949 2.697 -19.137 1.00 86.31 81 SER A O 1
ATOM 582 N N . THR A 1 82 ? 12.377 0.977 -17.768 1.00 86.56 82 THR A N 1
ATOM 583 C CA . THR A 1 82 ? 13.823 1.224 -17.684 1.00 86.56 82 THR A CA 1
ATOM 584 C C . THR A 1 82 ? 14.632 0.236 -18.513 1.00 86.56 82 THR A C 1
ATOM 586 O O . THR A 1 82 ? 14.391 -0.972 -18.500 1.00 86.56 82 THR A O 1
ATOM 589 N N . GLY A 1 83 ? 15.622 0.770 -19.230 1.00 84.44 83 GLY A N 1
ATOM 590 C CA . GLY A 1 83 ? 16.557 -0.016 -20.024 1.00 84.44 83 GLY A CA 1
ATOM 591 C C . GLY A 1 83 ? 17.500 -0.882 -19.172 1.00 84.44 83 GLY A C 1
ATOM 592 O O . GLY A 1 83 ? 17.586 -0.733 -17.946 1.00 84.44 83 GLY A O 1
ATOM 593 N N . PRO A 1 84 ? 18.226 -1.818 -19.804 1.00 82.12 84 PRO A N 1
ATOM 594 C CA . PRO A 1 84 ? 19.272 -2.580 -19.129 1.00 82.12 84 PRO A CA 1
ATOM 595 C C . PRO A 1 84 ? 20.329 -1.631 -18.533 1.00 82.12 84 PRO A C 1
AT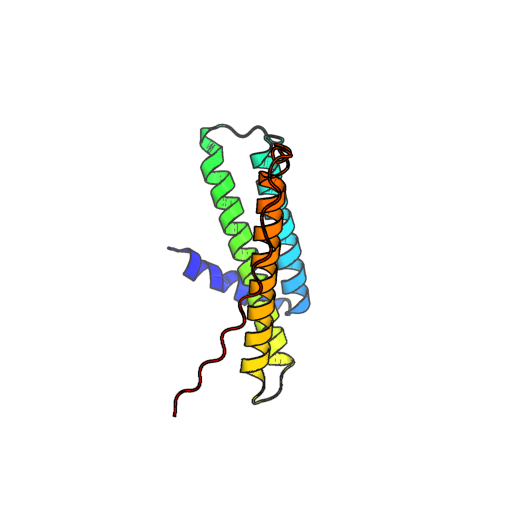OM 597 O O . PRO A 1 84 ? 20.792 -0.711 -19.197 1.00 82.12 84 PRO A O 1
ATOM 600 N N . GLY A 1 85 ? 20.680 -1.836 -17.259 1.00 85.25 85 GLY A N 1
ATOM 601 C CA . GLY A 1 85 ? 21.682 -1.038 -16.534 1.00 85.25 85 GLY A CA 1
ATOM 602 C C . GLY A 1 85 ? 21.133 0.083 -15.638 1.00 85.25 85 GLY A C 1
ATOM 603 O O . GLY A 1 85 ? 21.787 0.432 -14.663 1.00 85.25 85 GLY A O 1
ATOM 604 N N . THR A 1 86 ? 19.915 0.594 -15.862 1.00 87.75 86 THR A N 1
ATOM 605 C CA . THR A 1 86 ? 19.370 1.728 -15.074 1.00 87.75 86 THR A CA 1
ATOM 606 C C . THR A 1 86 ? 18.358 1.326 -13.993 1.00 87.75 86 THR A C 1
ATOM 608 O O . THR A 1 86 ? 17.858 2.174 -13.251 1.00 87.75 86 THR A O 1
ATOM 611 N N . LYS A 1 87 ? 18.063 0.025 -13.867 1.00 83.69 87 LYS A N 1
ATOM 612 C CA . LYS A 1 87 ? 17.051 -0.513 -12.938 1.00 83.69 87 LYS A CA 1
ATOM 613 C C . LYS A 1 87 ? 17.358 -0.189 -11.473 1.00 83.69 87 LYS A C 1
ATOM 615 O O . LYS A 1 87 ? 16.455 0.183 -10.728 1.00 83.69 87 LYS A O 1
ATOM 620 N N . GLY A 1 88 ? 18.627 -0.295 -11.071 1.00 84.44 88 GLY A N 1
ATOM 621 C CA . GLY A 1 88 ? 19.060 -0.018 -9.698 1.00 84.44 88 GLY A CA 1
ATOM 622 C C . GLY A 1 88 ? 18.801 1.432 -9.290 1.00 84.44 88 GLY A C 1
ATOM 623 O O . GLY A 1 88 ? 18.190 1.679 -8.251 1.00 84.44 88 GLY A O 1
ATOM 624 N N . SER A 1 89 ? 19.172 2.384 -10.149 1.00 88.38 89 SER A N 1
ATOM 625 C CA . SER A 1 89 ? 18.968 3.816 -9.906 1.00 88.38 89 SER A CA 1
ATOM 626 C C . SER A 1 89 ? 17.487 4.183 -9.819 1.00 88.38 89 SER A C 1
ATOM 628 O O . SER A 1 89 ? 17.096 4.949 -8.943 1.00 88.38 89 SER A O 1
ATOM 630 N N . ALA A 1 90 ? 16.641 3.597 -10.672 1.00 87.69 90 ALA A N 1
ATOM 631 C CA . ALA A 1 90 ? 15.203 3.859 -10.652 1.00 87.69 90 ALA A CA 1
ATOM 632 C C . ALA A 1 90 ? 14.514 3.312 -9.388 1.00 87.69 90 ALA A C 1
ATOM 634 O O . ALA A 1 90 ? 13.683 3.996 -8.791 1.00 87.69 90 ALA A O 1
ATOM 635 N N . VAL A 1 91 ? 14.893 2.113 -8.930 1.00 86.94 91 VAL A N 1
ATOM 636 C CA . VAL A 1 91 ? 14.406 1.564 -7.652 1.00 86.94 91 VAL A CA 1
ATOM 637 C C . VAL A 1 91 ? 14.922 2.392 -6.470 1.00 86.94 91 VAL A C 1
ATOM 639 O O . VAL A 1 91 ? 14.168 2.660 -5.535 1.00 86.94 91 VAL A O 1
ATOM 642 N N . GLY A 1 92 ? 16.178 2.844 -6.526 1.00 88.06 92 GLY A N 1
ATOM 643 C CA . GLY A 1 92 ? 16.768 3.741 -5.532 1.00 88.06 92 GLY A CA 1
ATOM 644 C C . GLY A 1 92 ? 16.007 5.062 -5.415 1.00 88.06 92 GLY A C 1
ATOM 645 O O . GLY A 1 92 ? 15.631 5.452 -4.311 1.00 88.06 92 GLY A O 1
ATOM 646 N N . ALA A 1 93 ? 15.692 5.700 -6.545 1.00 88.88 93 ALA A N 1
ATOM 647 C CA . ALA A 1 93 ? 14.895 6.924 -6.586 1.00 88.88 93 ALA A CA 1
ATOM 648 C C . ALA A 1 93 ? 13.485 6.713 -6.011 1.00 88.88 93 ALA A C 1
ATOM 650 O O . ALA A 1 93 ? 13.030 7.504 -5.185 1.00 88.88 93 ALA A O 1
ATOM 651 N N . ALA A 1 94 ? 12.818 5.611 -6.371 1.00 87.00 94 ALA A N 1
ATOM 652 C CA . ALA A 1 94 ? 11.507 5.270 -5.823 1.00 87.00 94 ALA A CA 1
ATOM 653 C C . ALA A 1 94 ? 11.550 5.079 -4.296 1.00 87.00 94 ALA A C 1
ATOM 655 O O . ALA A 1 94 ? 10.699 5.603 -3.579 1.00 87.00 94 ALA A O 1
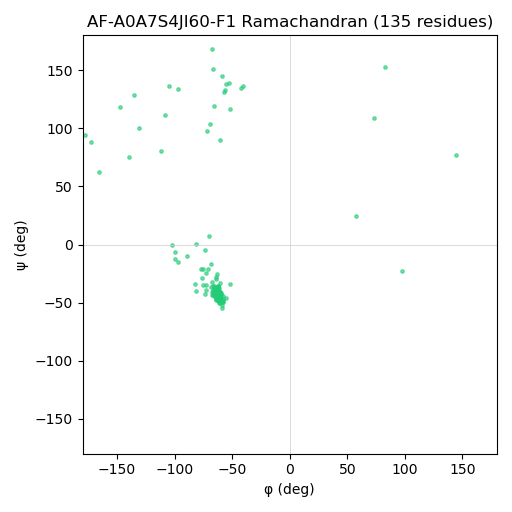ATOM 656 N N . LYS A 1 95 ? 12.567 4.383 -3.772 1.00 85.31 95 LYS A N 1
ATOM 657 C CA . LYS A 1 95 ? 12.755 4.207 -2.324 1.00 85.31 95 LYS A CA 1
ATOM 658 C C . LYS A 1 95 ? 13.075 5.530 -1.621 1.00 85.31 95 LYS A C 1
ATOM 660 O O . LYS A 1 95 ? 12.560 5.772 -0.532 1.00 85.31 95 LYS A O 1
ATOM 665 N N . GLY A 1 96 ? 13.874 6.390 -2.253 1.00 88.44 96 GLY A N 1
ATOM 666 C CA . GLY A 1 96 ? 14.143 7.747 -1.778 1.00 88.44 96 GLY A CA 1
ATOM 667 C C . GLY A 1 96 ? 12.859 8.563 -1.633 1.00 88.44 96 GLY A C 1
ATOM 668 O O . GLY A 1 96 ? 12.639 9.175 -0.591 1.00 88.44 96 GLY A O 1
ATOM 669 N N . TYR A 1 97 ? 11.958 8.484 -2.617 1.00 87.50 97 TYR A N 1
ATOM 670 C CA . TYR A 1 97 ? 10.656 9.153 -2.563 1.00 87.50 97 TYR A CA 1
ATOM 671 C C . TYR A 1 97 ? 9.783 8.657 -1.399 1.00 87.50 97 TYR A C 1
ATOM 673 O O . TYR A 1 97 ? 9.181 9.459 -0.689 1.00 87.50 97 TYR A O 1
ATOM 681 N N . VAL A 1 98 ? 9.763 7.343 -1.143 1.00 86.38 98 VAL A N 1
ATOM 682 C CA . VAL A 1 98 ? 9.061 6.768 0.021 1.00 86.38 98 VAL A CA 1
ATOM 683 C C . VAL A 1 98 ? 9.645 7.292 1.340 1.00 86.38 98 VAL A C 1
ATOM 685 O O . VAL A 1 98 ? 8.890 7.627 2.252 1.00 86.38 98 VAL A O 1
ATOM 688 N N . GLY A 1 99 ? 10.973 7.408 1.436 1.00 85.62 99 GLY A N 1
ATOM 689 C CA . GLY A 1 99 ? 11.654 7.969 2.607 1.00 85.62 99 GLY A CA 1
ATOM 690 C C . GLY A 1 99 ? 11.317 9.443 2.848 1.00 85.62 99 GLY A C 1
ATOM 691 O O . GLY A 1 99 ? 11.001 9.820 3.975 1.00 85.62 99 GLY A O 1
ATOM 692 N N . LEU A 1 100 ? 11.307 10.261 1.790 1.00 88.81 100 LEU A N 1
ATOM 693 C CA . LEU A 1 100 ? 10.887 11.665 1.871 1.00 88.81 100 LEU A CA 1
ATOM 694 C C . LEU A 1 100 ? 9.434 11.796 2.333 1.00 88.81 100 LEU A C 1
ATOM 696 O O . LEU A 1 100 ? 9.139 12.624 3.191 1.00 88.81 100 LEU A O 1
ATOM 700 N N . GLY A 1 101 ? 8.540 10.944 1.822 1.00 85.94 101 GLY A N 1
ATOM 701 C CA . GLY A 1 101 ? 7.154 10.886 2.279 1.00 85.94 101 GLY A CA 1
ATOM 702 C C . GLY A 1 101 ? 7.053 10.593 3.777 1.00 85.94 101 GLY A C 1
ATOM 703 O O . GLY A 1 101 ? 6.353 11.303 4.495 1.00 85.94 101 GLY A O 1
ATOM 704 N N . ALA A 1 102 ? 7.794 9.599 4.276 1.00 84.31 102 ALA A N 1
ATOM 705 C CA . ALA A 1 102 ? 7.822 9.275 5.703 1.00 84.31 102 ALA A CA 1
ATOM 706 C C . ALA A 1 102 ? 8.335 10.445 6.565 1.00 84.31 102 ALA A C 1
ATOM 708 O O . ALA A 1 102 ? 7.753 10.727 7.612 1.00 84.31 102 ALA A O 1
ATOM 709 N N . GLY A 1 103 ? 9.371 11.157 6.108 1.00 86.38 103 GLY A N 1
ATOM 710 C CA . GLY A 1 103 ? 9.877 12.362 6.773 1.00 86.38 103 GLY A CA 1
ATOM 711 C C . GLY A 1 103 ? 8.842 13.489 6.819 1.00 86.38 103 GLY A C 1
ATOM 712 O O . GLY A 1 103 ? 8.594 14.052 7.882 1.00 86.38 103 GLY A O 1
ATOM 713 N N . ALA A 1 104 ? 8.163 13.758 5.700 1.00 90.75 104 ALA A N 1
ATOM 714 C CA . ALA A 1 104 ? 7.094 14.754 5.644 1.00 90.75 104 ALA A CA 1
ATOM 715 C C . ALA A 1 104 ? 5.940 14.418 6.606 1.00 90.75 104 ALA A C 1
ATOM 717 O O . ALA A 1 104 ? 5.446 15.299 7.311 1.00 90.75 104 ALA A O 1
ATOM 718 N N . TYR A 1 105 ? 5.544 13.142 6.690 1.00 84.25 105 TYR A N 1
ATOM 719 C CA . TYR A 1 105 ? 4.542 12.693 7.660 1.00 84.25 105 TYR A CA 1
ATOM 720 C C . TYR A 1 105 ? 5.011 12.847 9.109 1.00 84.25 105 TYR A C 1
ATOM 722 O O . TYR A 1 105 ? 4.204 13.232 9.952 1.00 84.25 105 TYR A O 1
ATOM 730 N N . ALA A 1 106 ? 6.285 12.582 9.410 1.00 85.25 106 ALA A N 1
ATOM 731 C CA . ALA A 1 106 ? 6.835 12.778 10.749 1.00 85.25 106 ALA A CA 1
ATOM 732 C C . ALA A 1 106 ? 6.764 14.254 11.172 1.00 85.25 106 ALA A C 1
ATOM 734 O O . ALA A 1 106 ? 6.210 14.547 12.231 1.00 85.25 106 ALA A O 1
ATOM 735 N N . CYS A 1 107 ? 7.210 15.178 10.313 1.00 85.94 107 CYS A N 1
ATOM 736 C CA . CYS A 1 107 ? 7.127 16.619 10.572 1.00 85.94 107 CYS A CA 1
ATOM 737 C C . CYS A 1 107 ? 5.676 17.101 10.718 1.00 85.94 107 CYS A C 1
ATOM 739 O O . CYS A 1 107 ? 5.369 17.900 11.600 1.00 85.94 107 CYS A O 1
ATOM 741 N N . LEU A 1 108 ? 4.758 16.595 9.887 1.00 86.69 108 LEU A N 1
ATOM 742 C CA . LEU A 1 108 ? 3.335 16.918 9.999 1.00 86.69 108 LEU A CA 1
ATOM 743 C C . LEU A 1 108 ? 2.759 16.444 11.339 1.00 86.69 108 LEU A C 1
ATOM 745 O O . LEU A 1 108 ? 2.004 17.167 11.987 1.00 86.69 108 LEU A O 1
ATOM 749 N N . PHE A 1 109 ? 3.111 15.232 11.766 1.00 82.94 109 PHE A N 1
ATOM 750 C CA . PHE A 1 109 ? 2.635 14.679 13.028 1.00 82.94 109 PHE A CA 1
ATOM 751 C C . PHE A 1 109 ? 3.223 15.424 14.231 1.00 82.94 109 PHE A C 1
ATOM 753 O O . PHE A 1 109 ? 2.523 15.650 15.215 1.00 82.94 109 PHE A O 1
ATOM 760 N N . GLU A 1 110 ? 4.481 15.849 14.145 1.00 83.38 110 GLU A N 1
ATOM 761 C CA . GLU A 1 110 ? 5.124 16.709 15.138 1.00 83.38 110 GLU A CA 1
ATOM 762 C C . GLU A 1 110 ? 4.419 18.068 15.248 1.00 83.38 110 GLU A C 1
ATOM 764 O O . GLU A 1 110 ? 4.044 18.469 16.348 1.00 83.38 110 GLU A O 1
ATOM 769 N N . ALA A 1 111 ? 4.112 18.718 14.121 1.00 84.69 111 ALA A N 1
ATOM 770 C CA . ALA A 1 111 ? 3.347 19.966 14.099 1.00 84.69 111 ALA A CA 1
ATOM 771 C C . ALA A 1 111 ? 1.940 19.806 14.708 1.00 84.69 111 ALA A C 1
ATOM 773 O O . ALA A 1 111 ? 1.491 20.654 15.478 1.00 84.69 111 ALA A O 1
ATOM 774 N N . LEU A 1 112 ? 1.256 18.692 14.425 1.00 82.44 112 LEU A N 1
ATOM 775 C CA . LEU A 1 112 ? -0.053 18.382 15.011 1.00 82.44 112 LEU A CA 1
ATOM 776 C C . LEU A 1 112 ? 0.017 18.109 16.522 1.00 82.44 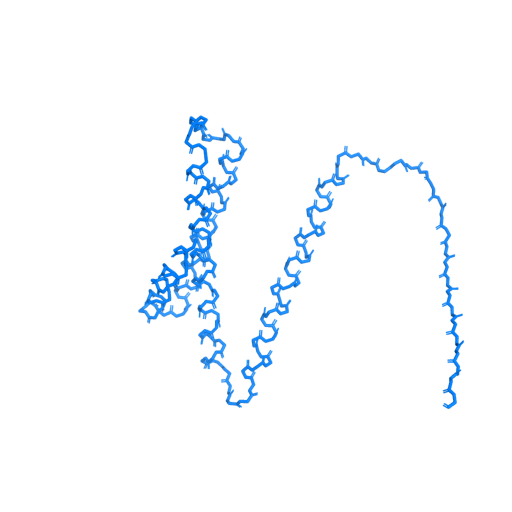112 LEU A C 1
ATOM 778 O O . LEU A 1 112 ? -0.928 18.434 17.237 1.00 82.44 112 LEU A O 1
ATOM 782 N N . ARG A 1 113 ? 1.118 17.532 17.023 1.00 78.31 113 ARG A N 1
ATOM 783 C CA . ARG A 1 113 ? 1.349 17.341 18.467 1.00 78.31 113 ARG A CA 1
ATOM 784 C C . ARG A 1 113 ? 1.728 18.644 19.170 1.00 78.31 113 ARG A C 1
ATOM 786 O O . ARG A 1 113 ? 1.339 18.833 20.318 1.00 78.31 113 ARG A O 1
ATOM 793 N N . GLY A 1 114 ? 2.461 19.526 18.491 1.00 63.16 114 GLY A N 1
ATOM 794 C CA . GLY A 1 114 ? 2.864 20.841 18.996 1.00 63.16 114 GLY A CA 1
ATOM 795 C C . GLY A 1 114 ? 1.756 21.902 18.961 1.00 63.16 114 GLY A C 1
ATOM 796 O O . GLY A 1 114 ? 1.802 22.852 19.732 1.00 63.16 114 GLY A O 1
ATOM 797 N N . GLY A 1 115 ? 0.719 21.732 18.134 1.00 53.06 115 GLY A N 1
ATOM 798 C CA . GLY A 1 115 ? -0.383 22.693 17.965 1.00 53.06 115 GLY A CA 1
ATOM 799 C C . GLY A 1 115 ? -1.365 22.838 19.141 1.00 53.06 115 GLY A C 1
ATOM 800 O O . GLY A 1 115 ? -2.387 23.500 18.984 1.00 53.06 115 GLY A O 1
ATOM 801 N N . GLY A 1 116 ? -1.098 22.216 20.296 1.00 53.47 116 GLY A N 1
ATOM 802 C CA . GLY A 1 116 ? -1.956 22.274 21.488 1.00 53.47 116 GLY A CA 1
ATOM 803 C C . GLY A 1 116 ? -1.521 23.260 22.578 1.00 53.47 116 GLY A C 1
ATOM 804 O O . GLY A 1 116 ? -2.308 23.528 23.481 1.00 53.47 116 GLY A O 1
ATOM 805 N N . VAL A 1 117 ? -0.303 23.806 22.527 1.00 53.44 117 VAL A N 1
ATOM 806 C CA . VAL A 1 117 ? 0.192 24.796 23.497 1.00 53.44 117 VAL A CA 1
ATOM 807 C C . VAL A 1 117 ? 1.132 25.738 22.744 1.00 53.44 117 VAL A C 1
ATOM 809 O O . VAL A 1 117 ? 2.131 25.254 22.210 1.00 53.44 117 VAL A O 1
ATOM 812 N N . PRO A 1 118 ? 0.849 27.054 22.649 1.00 53.25 118 PRO A N 1
ATOM 813 C CA . PRO A 1 118 ? 1.840 27.983 22.123 1.00 53.25 118 PRO A CA 1
ATOM 814 C C . PRO A 1 118 ? 3.111 27.835 22.969 1.00 53.25 118 PRO A C 1
ATOM 816 O O . PRO A 1 118 ? 2.999 27.782 24.199 1.00 53.25 118 PRO A O 1
ATOM 819 N N . PRO A 1 119 ? 4.305 27.731 22.358 1.00 52.53 119 PRO A N 1
ATOM 820 C CA . PRO A 1 119 ? 5.533 27.721 23.136 1.00 52.53 119 PRO A CA 1
ATOM 821 C C . PRO A 1 119 ? 5.514 28.952 24.049 1.00 52.53 119 PRO A C 1
ATOM 823 O O . PRO A 1 119 ? 5.070 30.015 23.597 1.00 52.53 119 PRO A O 1
ATOM 826 N N . PRO A 1 120 ? 5.936 28.839 25.323 1.00 46.84 120 PRO A N 1
ATOM 827 C CA . PRO A 1 120 ? 6.116 30.019 26.145 1.00 46.84 120 PRO A CA 1
ATOM 828 C C . PRO A 1 120 ? 7.001 30.979 25.354 1.00 46.84 120 PRO A C 1
ATOM 830 O O . PRO A 1 120 ? 8.129 30.656 24.986 1.00 46.84 120 PRO A O 1
ATOM 833 N N . SER A 1 121 ? 6.438 32.135 25.022 1.00 52.19 121 SER A N 1
ATOM 834 C CA . SER A 1 121 ? 7.155 33.274 24.477 1.00 52.19 121 SER A CA 1
ATOM 835 C C . SER A 1 121 ? 8.190 33.688 25.518 1.00 52.19 121 SER A C 1
ATOM 837 O O . SER A 1 121 ? 7.888 34.440 26.441 1.00 52.19 121 SER A O 1
ATOM 839 N N . GLY A 1 122 ? 9.380 33.109 25.429 1.00 53.47 122 GLY A N 1
ATOM 840 C CA . GLY A 1 122 ? 10.440 33.319 26.396 1.00 53.47 122 GLY A CA 1
ATOM 841 C C . GLY A 1 122 ? 11.688 32.557 25.995 1.00 53.47 122 GLY A C 1
ATOM 842 O O . GLY A 1 122 ? 11.834 31.387 26.331 1.00 53.47 122 GLY A O 1
ATOM 843 N N . GLY A 1 123 ? 12.587 33.243 25.292 1.00 44.09 123 GLY A N 1
ATOM 844 C CA . GLY A 1 123 ? 13.962 32.786 25.130 1.00 44.09 123 GLY A CA 1
ATOM 845 C C . GLY A 1 123 ? 14.562 33.102 23.772 1.00 44.09 123 GLY A C 1
ATOM 846 O O . GLY A 1 123 ? 14.718 32.212 22.943 1.00 44.09 123 GLY A O 1
ATOM 847 N N . GLU A 1 124 ? 14.953 34.361 23.573 1.00 52.16 124 GLU A N 1
ATOM 848 C CA . GLU A 1 124 ? 16.151 34.672 22.790 1.00 52.16 124 GLU A CA 1
ATOM 849 C C . GLU A 1 124 ? 17.287 33.708 23.162 1.00 52.16 124 GLU A C 1
ATOM 851 O O . GLU A 1 124 ? 17.539 33.460 24.342 1.00 52.16 124 GLU A O 1
ATOM 856 N N . GLY A 1 125 ? 17.980 33.166 22.162 1.00 45.28 125 GLY A N 1
ATOM 857 C CA . GLY A 1 125 ? 19.016 32.170 22.404 1.00 45.28 125 GLY A CA 1
ATOM 858 C C . GLY A 1 125 ? 19.923 31.911 21.211 1.00 45.28 125 GLY A C 1
ATOM 859 O O . GLY A 1 125 ? 19.960 30.795 20.716 1.00 45.28 125 GLY A O 1
ATOM 860 N N . GLY A 1 126 ? 20.653 32.945 20.786 1.00 41.56 126 GLY A N 1
ATOM 861 C CA . GLY A 1 126 ? 22.072 32.820 20.435 1.00 41.56 126 GLY A CA 1
ATOM 862 C C . GLY A 1 126 ? 22.437 32.112 19.129 1.00 41.56 126 GLY A C 1
ATOM 863 O O . GLY A 1 126 ? 22.424 30.890 19.023 1.00 41.56 126 GLY A O 1
ATOM 864 N N . GLY A 1 127 ? 22.910 32.906 18.167 1.00 47.19 127 GLY A N 1
ATOM 865 C CA . GLY A 1 127 ? 23.710 32.409 17.057 1.00 47.19 127 GLY A CA 1
ATOM 866 C C . GLY A 1 127 ? 24.991 31.714 17.532 1.00 47.19 127 GLY A C 1
ATOM 867 O O . GLY A 1 127 ? 25.630 32.128 18.495 1.00 47.19 127 GLY A O 1
ATOM 868 N N . GLY A 1 128 ? 25.377 30.674 16.802 1.00 40.25 128 GLY A N 1
ATOM 869 C CA . GLY A 1 128 ? 26.646 29.973 16.956 1.00 40.25 128 GLY A CA 1
ATOM 870 C C . GLY A 1 128 ? 27.205 29.632 15.584 1.00 40.25 128 GLY A C 1
ATOM 871 O O . GLY A 1 128 ? 27.113 28.496 15.133 1.00 40.25 128 GLY A O 1
ATOM 872 N N . SER A 1 129 ? 27.747 30.646 14.906 1.00 46.34 129 SER A N 1
ATOM 873 C CA . SER A 1 129 ? 28.622 30.459 13.750 1.00 46.34 129 SER A CA 1
ATOM 874 C C . SER A 1 129 ? 29.937 29.871 14.260 1.00 46.34 129 SER A C 1
ATOM 876 O O . SER A 1 129 ? 30.727 30.566 14.893 1.00 46.34 129 SER A O 1
ATOM 878 N N . GLY A 1 130 ? 30.132 28.570 14.055 1.00 44.19 130 GLY A N 1
ATOM 879 C CA . GLY A 1 130 ? 31.351 27.846 14.399 1.00 44.19 130 GLY A CA 1
ATOM 880 C C . GLY A 1 130 ? 32.080 27.406 13.139 1.00 44.19 130 GLY A C 1
ATOM 881 O O . GLY A 1 130 ? 31.953 26.263 12.715 1.00 44.19 130 GLY A O 1
ATOM 882 N N . SER A 1 131 ? 32.832 28.329 12.539 1.00 45.84 131 SER A N 1
ATOM 883 C CA . SER A 1 131 ? 33.927 28.008 11.623 1.00 45.84 131 SER A CA 1
ATOM 884 C C . SER A 1 131 ? 35.016 27.294 12.420 1.00 45.84 131 SER A C 1
ATOM 886 O O . SER A 1 131 ? 35.580 27.896 13.329 1.00 45.84 131 SER A O 1
ATOM 888 N N . ASN A 1 132 ? 35.343 26.052 12.070 1.00 47.84 132 ASN A N 1
ATOM 889 C CA . ASN A 1 132 ? 36.607 25.447 12.476 1.00 47.84 132 ASN A CA 1
ATOM 890 C C . ASN A 1 132 ? 37.269 24.829 11.245 1.00 47.84 132 ASN A C 1
ATOM 892 O O . ASN A 1 132 ? 36.891 23.754 10.783 1.00 47.84 132 ASN A O 1
ATOM 896 N N . GLY A 1 133 ? 38.233 25.574 10.704 1.00 48.34 133 GLY A N 1
ATOM 897 C CA . GLY A 1 133 ? 39.286 25.015 9.876 1.00 48.34 133 GLY A CA 1
ATOM 898 C C . GLY A 1 133 ? 40.176 24.104 10.718 1.00 48.34 133 GLY A C 1
ATOM 899 O O . GLY A 1 133 ? 40.323 24.292 11.925 1.00 48.34 133 GLY A O 1
ATOM 900 N N . GLY A 1 134 ? 40.752 23.106 10.065 1.00 44.78 134 GLY A N 1
ATOM 901 C CA . GLY A 1 134 ? 41.678 22.173 10.680 1.00 44.78 134 GLY A CA 1
ATOM 902 C C . GLY A 1 134 ? 42.278 21.278 9.615 1.00 44.78 134 GLY A C 1
ATOM 903 O O . GLY A 1 134 ? 41.723 20.226 9.308 1.00 44.78 134 GLY A O 1
ATOM 904 N N . ASP A 1 135 ? 43.384 21.754 9.047 1.00 47.75 135 ASP A N 1
ATOM 905 C CA . ASP A 1 135 ? 44.399 20.964 8.361 1.00 47.75 135 ASP A CA 1
ATOM 906 C C . ASP A 1 135 ? 44.676 19.648 9.093 1.00 47.75 135 ASP A C 1
ATOM 908 O O . ASP A 1 135 ? 44.889 19.640 10.307 1.00 47.75 135 ASP A O 1
ATOM 912 N N . VAL A 1 136 ? 44.778 18.553 8.341 1.00 53.31 136 VAL A N 1
ATOM 913 C CA . VAL A 1 136 ? 45.633 17.430 8.725 1.00 53.31 136 VAL A CA 1
ATOM 914 C C . VAL A 1 136 ? 46.398 16.987 7.483 1.00 53.31 136 VAL A C 1
ATOM 916 O O . VAL A 1 136 ? 45.822 16.831 6.408 1.00 53.31 136 VAL A O 1
ATOM 919 N N . SER A 1 137 ? 47.707 16.903 7.698 1.00 59.94 137 SER A N 1
ATOM 920 C CA . SER A 1 137 ? 48.828 16.741 6.773 1.00 59.94 137 SER A CA 1
ATOM 921 C C . SER A 1 137 ? 48.805 15.499 5.889 1.00 59.94 137 SER A C 1
ATOM 923 O O . SER A 1 137 ? 48.192 14.485 6.289 1.00 59.94 137 SER A O 1
#

InterPro domains:
  IPR036259 MFS transporter superfamily [SSF103473] (2-109)

Secondary structure (DSSP, 8-state):
-THHHHTHHHHHHHHHH-HHHHHHHHHHHHHHHHHHHHHHHTTSS---GGGHHHHHHHHHHHHHHHHHHHHHHHHHHHHHHS-TT-HHHHHHHHHHHHHHHHHHHHHHHHHHHHTTSPPPS----------------